Protein AF-A0A2V2GPM1-F1 (afdb_monomer)

Foldseek 3Di:
DADWDWADDPFKIFTGGPDPDCPPVVVHVDDDPDDDPVVVRHDIDTLVQWPAWDWDQDPPRKIWIWTAGVVRDIDIDIQHCDQDPDPHDPCSNVRSVVVVVVRVVSRVPD

pLDDT: mean 78.84, std 17.95, range [39.06, 95.12]

Nearest PDB structures (foldseek):
  7bul-assembly1_A  TM=6.926E-01  e=2.997E-02  Homo sapiens
  3to1-assembly1_A  TM=8.124E-01  e=1.521E-01  Saccharomyces cerevisiae S288C
  3tw1-assembly1_A  TM=7.896E-01  e=2.282E-01  Saccharomyces cerevisiae S288C
  3gyp-assembly1_A  TM=6.032E-01  e=1.918E-01  Saccharomyces cerevisiae
  2xja-assembly3_C  TM=3.716E-01  e=1.460E+00  Mycobacterium tuberculosis H37Rv

Radius of gyration: 15.48 Å; Cα contacts (8 Å, |Δi|>4): 142; chains: 1; bounding box: 33×42×28 Å

Secondary structure (DSSP, 8-state):
---EEEEE-SSEEEEEESS--HIIIII--------STTSSS-EEEEGGGEEEEEEEE-GGG-EEEEEEETTS-EEEEEE-SSSSSSS-STTHHHHHHHHHHHHHHHHH--

Structure (mmCIF, N/CA/C/O backbone):
data_AF-A0A2V2GPM1-F1
#
_entry.id   AF-A0A2V2GPM1-F1
#
loop_
_atom_site.group_PDB
_atom_site.id
_atom_site.type_symbol
_atom_site.label_atom_id
_atom_site.label_alt_id
_atom_site.label_comp_id
_atom_site.label_asym_id
_atom_site.label_entity_id
_atom_site.label_seq_id
_atom_site.pdbx_PDB_ins_code
_atom_site.Cartn_x
_atom_site.Cartn_y
_atom_site.Cartn_z
_atom_site.occupancy
_atom_site.B_iso_or_equiv
_atom_site.auth_seq_id
_atom_site.auth_comp_id
_atom_site.auth_asym_id
_atom_site.auth_atom_id
_atom_site.pdbx_PDB_model_num
ATOM 1 N N . ARG A 1 1 ? 9.652 -10.955 4.378 1.00 67.62 1 ARG A N 1
ATOM 2 C CA . ARG A 1 1 ? 9.779 -9.635 3.712 1.00 67.62 1 ARG A CA 1
ATOM 3 C C . ARG A 1 1 ? 10.039 -9.928 2.250 1.00 67.62 1 ARG A C 1
ATOM 5 O O . ARG A 1 1 ? 11.012 -10.612 1.978 1.00 67.62 1 ARG A O 1
ATOM 12 N N . PHE A 1 2 ? 9.133 -9.524 1.377 1.00 76.38 2 PHE A N 1
ATOM 13 C CA . PHE A 1 2 ? 9.186 -9.767 -0.062 1.00 76.38 2 PHE A CA 1
ATOM 14 C C . PHE A 1 2 ? 8.655 -8.522 -0.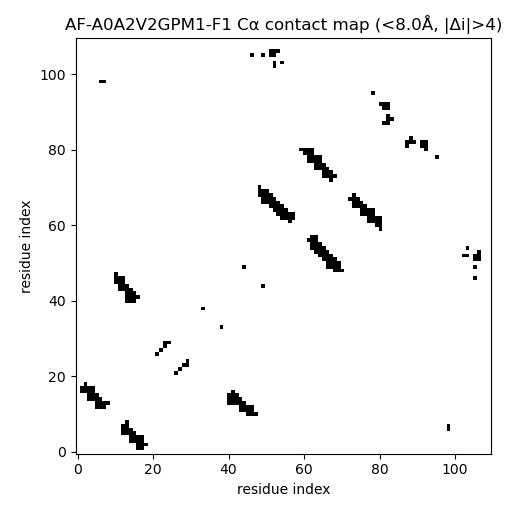770 1.00 76.38 2 PHE A C 1
ATOM 16 O O . PHE A 1 2 ? 8.016 -7.682 -0.128 1.00 76.38 2 PHE A O 1
ATOM 23 N N . ASP A 1 3 ? 8.947 -8.404 -2.058 1.00 80.50 3 ASP A N 1
ATOM 24 C CA . ASP A 1 3 ? 8.536 -7.251 -2.845 1.00 80.50 3 ASP A CA 1
ATOM 25 C C . ASP A 1 3 ? 7.120 -7.441 -3.394 1.00 80.50 3 ASP A C 1
ATOM 27 O O . ASP A 1 3 ? 6.722 -8.530 -3.818 1.00 80.50 3 ASP A O 1
ATOM 31 N N . VAL A 1 4 ? 6.353 -6.355 -3.380 1.00 83.25 4 VAL A N 1
ATOM 32 C CA . VAL A 1 4 ? 4.975 -6.294 -3.872 1.00 83.25 4 VAL A CA 1
ATOM 33 C C . VAL A 1 4 ? 4.803 -5.073 -4.764 1.00 83.25 4 VAL A C 1
ATOM 35 O O . VAL A 1 4 ? 5.388 -4.016 -4.516 1.00 83.25 4 VAL A O 1
ATOM 38 N N . TYR A 1 5 ? 3.961 -5.202 -5.777 1.00 85.06 5 TYR A N 1
ATOM 39 C CA . TYR A 1 5 ? 3.380 -4.079 -6.487 1.00 85.06 5 TYR A CA 1
ATOM 40 C C . TYR A 1 5 ? 2.194 -3.541 -5.694 1.00 85.06 5 TYR A C 1
ATOM 42 O O . TYR A 1 5 ? 1.310 -4.290 -5.279 1.00 85.06 5 TYR A O 1
ATOM 50 N N . ILE A 1 6 ? 2.177 -2.225 -5.497 1.00 88.19 6 ILE A N 1
ATOM 51 C CA . ILE A 1 6 ? 1.085 -1.528 -4.822 1.00 88.19 6 ILE A CA 1
ATOM 52 C C . ILE A 1 6 ? 0.388 -0.624 -5.826 1.00 88.19 6 ILE A C 1
ATOM 54 O O . ILE A 1 6 ? 1.030 0.177 -6.507 1.00 88.19 6 ILE A O 1
ATOM 58 N N . GLY A 1 7 ? -0.933 -0.731 -5.873 1.00 89.12 7 GLY A N 1
ATOM 59 C CA . GLY A 1 7 ? -1.808 0.188 -6.585 1.00 89.12 7 GLY A CA 1
ATOM 60 C C . GLY A 1 7 ? -2.840 0.779 -5.638 1.00 89.12 7 GLY A C 1
ATOM 61 O O . GLY A 1 7 ? -3.186 0.180 -4.622 1.00 89.12 7 GLY A O 1
ATOM 62 N N . ILE A 1 8 ? -3.360 1.953 -5.975 1.00 90.94 8 ILE A N 1
ATOM 63 C CA . ILE A 1 8 ? -4.513 2.522 -5.285 1.00 90.94 8 ILE A CA 1
ATOM 64 C C . ILE A 1 8 ? -5.514 3.027 -6.315 1.00 90.94 8 ILE A C 1
ATOM 66 O O . ILE A 1 8 ? -5.144 3.631 -7.322 1.00 90.94 8 ILE A O 1
ATOM 70 N N . THR A 1 9 ? -6.784 2.748 -6.068 1.00 90.56 9 THR A N 1
ATOM 71 C CA . THR A 1 9 ? -7.910 3.246 -6.858 1.00 90.56 9 THR A CA 1
ATOM 72 C C . THR A 1 9 ? -8.723 4.224 -6.011 1.00 90.56 9 THR A C 1
ATOM 74 O O . THR A 1 9 ? -8.306 4.619 -4.919 1.00 90.56 9 THR A O 1
ATOM 77 N N . LYS A 1 10 ? -9.900 4.627 -6.499 1.00 90.75 10 LYS A N 1
ATOM 78 C CA . LYS A 1 10 ? -10.827 5.447 -5.716 1.00 90.75 10 LYS A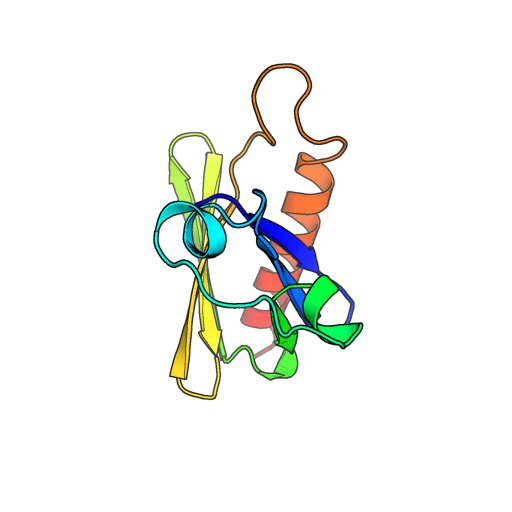 CA 1
ATOM 79 C C . LYS A 1 10 ? -11.224 4.765 -4.400 1.00 90.75 10 LYS A C 1
ATOM 81 O O . LYS A 1 10 ? -11.267 5.451 -3.380 1.00 90.75 10 LYS A O 1
ATOM 86 N N . ASP A 1 11 ? -11.448 3.448 -4.443 1.00 92.00 11 ASP A N 1
ATOM 87 C CA . ASP A 1 11 ? -12.120 2.697 -3.375 1.00 92.00 11 ASP A CA 1
ATOM 88 C C . ASP A 1 11 ? -11.294 1.527 -2.814 1.00 92.00 11 ASP A C 1
ATOM 90 O O . ASP A 1 11 ? -11.650 0.982 -1.772 1.00 92.00 11 ASP A O 1
ATOM 94 N N . TYR A 1 12 ? -10.173 1.158 -3.448 1.00 91.62 12 TYR A N 1
ATOM 95 C CA . TYR A 1 12 ? -9.356 0.001 -3.051 1.00 91.62 12 TYR A CA 1
ATOM 96 C C . TYR A 1 12 ? -7.856 0.294 -3.031 1.00 91.62 12 TYR A C 1
ATOM 98 O O . TYR A 1 12 ? -7.331 0.954 -3.930 1.00 91.62 12 TYR A O 1
ATOM 106 N N . LEU A 1 13 ? -7.165 -0.291 -2.052 1.00 90.88 13 LEU A N 1
ATOM 107 C CA . LEU A 1 13 ? -5.727 -0.546 -2.068 1.00 90.88 13 LEU A CA 1
ATOM 108 C C . LEU A 1 13 ? -5.492 -1.944 -2.652 1.00 90.88 13 LEU A C 1
ATOM 110 O O . LEU A 1 13 ? -6.073 -2.916 -2.181 1.00 90.88 13 LEU A O 1
ATOM 114 N N . ILE A 1 14 ? -4.634 -2.049 -3.659 1.00 89.44 14 ILE A N 1
ATOM 115 C CA . ILE A 1 14 ? -4.316 -3.304 -4.343 1.00 89.44 14 ILE A CA 1
ATOM 116 C C . ILE A 1 14 ? -2.879 -3.682 -4.001 1.00 89.44 14 ILE A C 1
ATOM 118 O O . ILE A 1 14 ? -1.971 -2.858 -4.137 1.00 89.44 14 ILE A O 1
ATOM 122 N N . VAL A 1 15 ? -2.675 -4.924 -3.572 1.00 85.75 15 VAL A N 1
ATOM 123 C CA . VAL A 1 15 ? -1.362 -5.480 -3.240 1.00 85.75 15 VAL A CA 1
ATOM 124 C C . VAL A 1 15 ? -1.158 -6.754 -4.044 1.00 85.75 15 VAL A C 1
ATOM 126 O O . VAL A 1 15 ? -1.827 -7.755 -3.804 1.00 85.75 15 VAL A O 1
ATOM 129 N N . SER A 1 16 ? -0.222 -6.727 -4.985 1.00 82.31 16 SER A N 1
ATOM 130 C CA . SER A 1 16 ? 0.121 -7.879 -5.821 1.00 82.31 16 SER A CA 1
ATOM 131 C C . SER A 1 16 ? 1.579 -8.273 -5.614 1.00 82.31 16 SER A C 1
ATOM 133 O O . SER A 1 16 ? 2.433 -7.421 -5.393 1.00 82.31 16 SER A O 1
ATOM 135 N N . GLU A 1 17 ? 1.889 -9.561 -5.641 1.00 75.69 17 GLU A N 1
ATOM 136 C CA . GLU A 1 17 ? 3.250 -10.058 -5.417 1.00 75.69 17 GLU A CA 1
ATOM 137 C C . GLU A 1 17 ? 4.152 -9.772 -6.635 1.00 75.69 17 GLU A C 1
ATOM 139 O O . GLU A 1 17 ? 3.722 -9.915 -7.777 1.00 75.69 17 GLU A O 1
ATOM 144 N N . CYS A 1 18 ? 5.401 -9.339 -6.403 1.00 70.19 18 CYS A N 1
ATOM 145 C CA . CYS A 1 18 ? 6.321 -8.913 -7.471 1.00 70.19 18 CYS A CA 1
ATOM 146 C C . CYS A 1 18 ? 6.941 -10.085 -8.257 1.00 70.19 18 CYS A C 1
ATOM 148 O O . CYS A 1 18 ? 7.237 -9.959 -9.444 1.00 70.19 18 CYS A O 1
ATOM 150 N N . GLU A 1 19 ? 7.123 -11.245 -7.621 1.00 60.00 19 GLU A N 1
ATOM 151 C CA . GLU A 1 19 ? 7.754 -12.414 -8.241 1.00 60.00 19 GLU A CA 1
ATOM 152 C C . GLU A 1 19 ? 6.758 -13.552 -8.491 1.00 60.00 19 GLU A C 1
ATOM 154 O O . GLU A 1 19 ? 5.831 -13.793 -7.716 1.00 60.00 19 GLU A O 1
ATOM 159 N N . LYS A 1 20 ? 6.989 -14.325 -9.562 1.00 50.28 20 LYS A N 1
ATOM 160 C CA . LYS A 1 20 ? 6.266 -15.577 -9.820 1.00 50.28 20 LYS A CA 1
ATOM 161 C C . LYS A 1 20 ? 6.567 -16.586 -8.705 1.00 50.28 20 LYS A C 1
ATOM 163 O O . LYS A 1 20 ? 7.580 -17.272 -8.749 1.00 50.28 20 LYS A O 1
ATOM 168 N N . ARG A 1 21 ? 5.648 -16.707 -7.743 1.00 57.88 21 ARG A N 1
ATOM 169 C CA . ARG A 1 21 ? 5.255 -17.943 -7.034 1.00 57.88 21 ARG A CA 1
ATOM 170 C C . ARG A 1 21 ? 6.382 -18.956 -6.724 1.00 57.88 21 ARG A C 1
ATOM 172 O O . ARG A 1 21 ? 6.174 -20.155 -6.913 1.00 57.88 21 ARG A O 1
ATOM 179 N N . LYS A 1 22 ? 7.539 -18.525 -6.202 1.00 48.47 22 LYS A N 1
ATOM 180 C CA . LYS A 1 22 ? 8.584 -19.457 -5.723 1.00 48.47 22 LYS A CA 1
ATOM 181 C C . LYS A 1 22 ? 8.070 -20.355 -4.596 1.00 48.47 22 LYS A C 1
ATOM 183 O O . LYS A 1 22 ? 8.286 -21.558 -4.610 1.00 48.47 22 LYS A O 1
ATOM 188 N N . TYR A 1 23 ? 7.278 -19.805 -3.676 1.00 44.66 23 TYR A N 1
ATOM 189 C CA . TYR A 1 23 ? 6.745 -20.560 -2.536 1.00 44.66 23 TYR A CA 1
ATOM 190 C C . TYR A 1 23 ? 5.803 -21.718 -2.933 1.00 44.66 23 TYR A C 1
ATOM 192 O O . TYR A 1 23 ? 5.837 -22.780 -2.322 1.00 44.66 23 TYR A O 1
ATOM 200 N N . LEU A 1 24 ? 4.994 -21.533 -3.981 1.00 45.22 24 LEU A N 1
ATOM 201 C CA . LEU A 1 24 ? 3.958 -22.483 -4.416 1.00 45.22 24 LEU A CA 1
ATOM 202 C C . LEU A 1 24 ? 4.411 -23.502 -5.462 1.00 45.22 24 LEU A C 1
ATOM 204 O O . LEU A 1 24 ? 3.658 -24.427 -5.722 1.00 45.22 24 LEU A O 1
ATOM 208 N N . ASN A 1 25 ? 5.576 -23.313 -6.087 1.00 49.66 25 ASN A N 1
ATOM 209 C CA . ASN A 1 25 ? 6.108 -24.249 -7.081 1.00 49.66 25 ASN A CA 1
ATOM 210 C C . ASN A 1 25 ? 7.426 -24.902 -6.633 1.00 49.66 25 ASN A C 1
ATOM 212 O O . ASN A 1 25 ? 7.646 -26.067 -6.949 1.00 49.66 25 ASN A O 1
ATOM 216 N N . GLU A 1 26 ? 8.296 -24.201 -5.887 1.00 49.78 26 GLU A N 1
ATOM 217 C CA . GLU A 1 26 ? 9.570 -24.781 -5.420 1.00 49.78 26 GLU A CA 1
ATOM 218 C C . GLU A 1 26 ? 9.430 -25.537 -4.090 1.00 49.78 26 GLU A C 1
ATOM 220 O O . GLU A 1 26 ? 10.079 -26.563 -3.917 1.00 49.78 26 GLU A O 1
ATOM 225 N N . PHE A 1 27 ? 8.588 -25.075 -3.154 1.00 49.31 27 PHE A N 1
ATOM 226 C CA . PHE A 1 27 ? 8.508 -25.667 -1.804 1.00 49.31 27 PHE A CA 1
ATOM 227 C C . PHE A 1 27 ? 7.323 -26.616 -1.592 1.00 49.31 27 PHE A C 1
ATOM 229 O O . PHE A 1 27 ? 7.402 -27.514 -0.758 1.00 49.31 27 PHE A O 1
ATOM 236 N N . TYR A 1 28 ? 6.242 -26.451 -2.350 1.00 39.06 28 TYR A N 1
ATOM 237 C CA . TYR A 1 28 ? 5.059 -27.307 -2.298 1.00 39.06 28 TYR A CA 1
ATOM 238 C C . TYR A 1 28 ? 4.634 -27.650 -3.728 1.00 39.06 28 TYR A C 1
ATOM 240 O O . TYR A 1 28 ? 4.446 -26.753 -4.533 1.00 39.06 28 TYR A O 1
ATOM 248 N N . HIS A 1 29 ? 4.493 -28.932 -4.075 1.00 51.44 29 HIS A N 1
ATOM 249 C CA . HIS A 1 29 ? 3.960 -29.364 -5.378 1.00 51.44 29 HIS A CA 1
ATOM 250 C C . HIS A 1 29 ? 2.436 -29.492 -5.300 1.00 51.44 29 HIS A C 1
ATOM 252 O O . HIS A 1 29 ? 1.888 -30.594 -5.297 1.00 51.44 29 HIS A O 1
ATOM 258 N N . VAL A 1 30 ? 1.742 -28.362 -5.162 1.00 46.06 30 VAL A N 1
ATOM 259 C CA . VAL A 1 30 ? 0.276 -28.344 -5.069 1.00 46.06 30 VAL A CA 1
ATOM 260 C C . VAL A 1 30 ? -0.298 -27.897 -6.417 1.00 46.06 30 VAL A C 1
ATOM 262 O O . VAL A 1 30 ? 0.192 -26.913 -6.972 1.00 46.06 30 VAL A O 1
ATOM 265 N N . PRO A 1 31 ? -1.319 -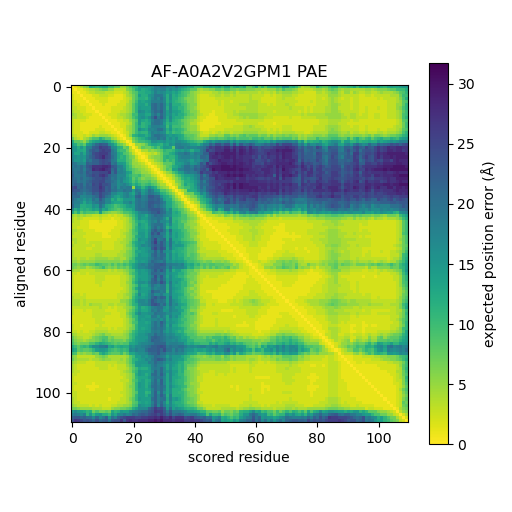28.585 -6.966 1.00 45.62 31 PRO A N 1
ATOM 266 C CA . PRO A 1 31 ? -1.941 -28.193 -8.225 1.00 45.62 31 PRO A CA 1
ATOM 267 C C . PRO A 1 31 ? -2.481 -26.762 -8.160 1.00 45.62 31 PRO A C 1
ATOM 269 O O . PRO A 1 31 ? -3.166 -26.382 -7.209 1.00 45.62 31 PRO A O 1
ATOM 272 N N . ASP A 1 32 ? -2.185 -25.973 -9.188 1.00 50.34 32 ASP A N 1
ATOM 273 C CA . ASP A 1 32 ? -2.654 -24.596 -9.316 1.00 50.34 32 ASP A CA 1
ATOM 274 C C . ASP A 1 32 ? -4.129 -24.576 -9.750 1.00 50.34 32 ASP A C 1
ATOM 276 O O . ASP A 1 32 ? -4.455 -24.721 -10.926 1.00 50.34 32 ASP A O 1
ATOM 280 N N . LEU A 1 33 ? -5.036 -24.461 -8.775 1.00 50.78 33 LEU A N 1
ATOM 281 C CA . LEU A 1 33 ? -6.491 -24.574 -8.966 1.00 50.78 33 LEU A CA 1
ATOM 282 C C . LEU A 1 33 ? -7.203 -23.232 -9.241 1.00 50.78 33 LEU A C 1
ATOM 284 O O . LEU A 1 33 ? -8.429 -23.159 -9.161 1.00 50.78 33 LEU A O 1
ATOM 288 N N . ARG A 1 34 ? -6.467 -22.165 -9.565 1.00 53.84 34 ARG A N 1
ATOM 289 C CA . ARG A 1 34 ? -7.026 -20.810 -9.713 1.00 53.84 34 ARG A CA 1
ATOM 290 C C . ARG A 1 34 ? -7.685 -20.621 -11.081 1.00 53.84 34 ARG A C 1
ATOM 292 O O . ARG A 1 34 ? -7.010 -20.511 -12.102 1.00 53.84 34 ARG A O 1
ATOM 299 N N . ARG A 1 35 ? -9.022 -20.641 -11.102 1.00 43.72 35 ARG A N 1
ATOM 300 C CA . ARG A 1 35 ? -9.898 -20.542 -12.289 1.00 43.72 35 ARG A CA 1
ATOM 301 C C . ARG A 1 35 ? -10.705 -19.235 -12.334 1.00 43.72 35 ARG A C 1
ATOM 303 O O . ARG A 1 35 ? -11.740 -19.217 -12.999 1.00 43.72 35 ARG A O 1
ATOM 310 N N . THR A 1 36 ? -10.296 -18.141 -11.675 1.00 47.03 36 THR A N 1
ATOM 311 C CA . THR A 1 36 ? -11.060 -16.878 -11.768 1.00 47.03 36 THR A CA 1
ATOM 312 C C . THR A 1 36 ? -10.228 -15.595 -11.860 1.00 47.03 36 THR A C 1
ATOM 314 O O . THR A 1 36 ? -9.228 -15.414 -11.179 1.00 47.03 36 THR A O 1
ATOM 317 N N . VAL A 1 37 ? -10.734 -14.653 -12.667 1.00 49.16 37 VAL A N 1
ATOM 318 C CA . VAL A 1 37 ? -10.176 -13.318 -12.991 1.00 49.16 37 VAL A CA 1
ATOM 319 C C . VAL A 1 37 ? -9.914 -12.433 -11.756 1.00 49.16 37 VAL A C 1
ATOM 321 O O . VAL A 1 37 ? -9.159 -11.467 -11.822 1.00 49.16 37 VAL A O 1
ATOM 324 N N . ALA A 1 38 ? -10.526 -12.753 -10.611 1.00 45.41 38 ALA A N 1
ATOM 325 C CA . ALA A 1 38 ? -10.313 -12.050 -9.346 1.00 45.41 38 ALA A CA 1
ATOM 326 C C . ALA A 1 38 ? -8.955 -12.379 -8.693 1.00 45.41 38 ALA A C 1
ATOM 328 O O . ALA A 1 38 ? -8.451 -11.588 -7.900 1.00 45.41 38 ALA A O 1
ATOM 329 N N . GLU A 1 39 ? -8.344 -13.516 -9.037 1.00 48.88 39 GLU A N 1
ATOM 330 C CA . GLU A 1 39 ? -7.093 -14.002 -8.438 1.00 48.88 39 GLU A CA 1
ATOM 331 C C . GLU A 1 39 ? -5.839 -13.409 -9.113 1.00 48.88 39 GLU A C 1
ATOM 333 O O . GLU A 1 39 ? -4.739 -13.517 -8.567 1.00 48.88 39 GLU A O 1
ATOM 338 N N . ASP A 1 40 ? -6.007 -12.742 -10.262 1.00 48.22 40 ASP A N 1
ATOM 339 C CA . ASP A 1 40 ? -4.928 -12.094 -11.024 1.00 48.22 40 ASP A CA 1
ATOM 340 C C . ASP A 1 40 ? -4.605 -10.668 -10.535 1.00 48.22 40 ASP A C 1
ATOM 342 O O . ASP A 1 40 ? -3.529 -10.140 -10.819 1.00 48.22 40 ASP A O 1
ATOM 346 N N . ILE A 1 41 ? -5.508 -10.031 -9.776 1.00 53.28 41 ILE A N 1
ATOM 347 C CA . ILE A 1 41 ? -5.366 -8.629 -9.328 1.00 53.28 41 ILE A CA 1
ATOM 348 C C . ILE A 1 41 ? -4.525 -8.518 -8.035 1.00 53.28 41 ILE A C 1
ATOM 350 O O . ILE A 1 41 ? -4.102 -7.430 -7.647 1.00 53.28 41 ILE A O 1
ATOM 354 N N . GLY A 1 42 ? -4.181 -9.642 -7.401 1.00 63.47 42 GLY A N 1
ATOM 355 C CA . GLY A 1 42 ? -3.598 -9.657 -6.058 1.00 63.47 42 GLY A CA 1
ATOM 356 C C . GLY A 1 42 ? -4.672 -9.480 -4.980 1.00 63.47 42 GLY A C 1
ATOM 357 O O . GLY A 1 42 ? -5.854 -9.715 -5.218 1.00 63.47 42 GLY A O 1
ATOM 358 N N . VAL A 1 43 ? -4.274 -9.086 -3.769 1.00 77.81 43 VAL A N 1
ATOM 359 C CA . VAL A 1 43 ? -5.202 -8.850 -2.655 1.00 77.81 43 VAL A CA 1
ATOM 360 C C . VAL A 1 43 ? -5.711 -7.410 -2.702 1.00 77.81 43 VAL A C 1
ATOM 362 O O . VAL A 1 43 ? -4.931 -6.457 -2.621 1.00 77.81 43 VAL A O 1
ATOM 365 N N . CYS A 1 44 ? -7.029 -7.254 -2.806 1.00 84.81 44 CYS A N 1
ATOM 366 C CA . CYS A 1 44 ? -7.711 -5.963 -2.776 1.00 84.81 44 CYS A CA 1
ATOM 367 C C . CYS A 1 44 ? -8.253 -5.674 -1.373 1.00 84.81 44 CYS A C 1
ATOM 369 O O . CYS A 1 44 ? -9.056 -6.436 -0.841 1.00 84.81 44 CYS A O 1
ATOM 371 N N . PHE A 1 45 ? -7.865 -4.537 -0.802 1.00 87.88 45 PHE A N 1
ATOM 372 C CA . PHE A 1 45 ? -8.351 -4.040 0.480 1.00 87.88 45 PHE A CA 1
ATOM 373 C C . PHE A 1 45 ? -9.259 -2.828 0.242 1.00 87.88 45 PHE A C 1
ATOM 375 O O . PHE A 1 45 ? -8.767 -1.799 -0.237 1.00 87.88 45 PHE A O 1
ATOM 382 N N . PRO A 1 46 ? -10.564 -2.905 0.560 1.00 92.12 46 PRO A N 1
ATOM 383 C CA . PRO A 1 46 ? -11.439 -1.741 0.507 1.00 92.12 46 PRO A CA 1
ATOM 384 C C . PRO A 1 46 ? -10.903 -0.626 1.411 1.00 92.12 46 PRO A C 1
ATOM 386 O O . PRO A 1 46 ? -10.611 -0.850 2.586 1.00 92.12 46 PRO A O 1
ATOM 389 N N . LEU A 1 47 ? -10.802 0.601 0.897 1.00 93.38 47 LEU A N 1
ATOM 390 C CA . LEU A 1 47 ? -10.349 1.746 1.696 1.00 93.38 47 LEU A CA 1
ATOM 391 C C . LEU A 1 47 ? -11.322 2.047 2.843 1.00 93.38 47 LEU A C 1
ATOM 393 O O . LEU A 1 47 ? -10.902 2.498 3.904 1.00 93.38 47 LEU A O 1
ATOM 397 N N . ALA A 1 48 ? -12.608 1.739 2.652 1.00 93.69 48 ALA A N 1
ATOM 398 C CA . ALA A 1 48 ? -13.634 1.845 3.684 1.00 93.69 48 ALA A CA 1
ATOM 399 C C . ALA A 1 48 ? -13.393 0.903 4.878 1.00 93.69 48 ALA A C 1
ATOM 401 O O . ALA A 1 48 ? -13.888 1.183 5.972 1.00 93.69 48 ALA A O 1
ATOM 402 N N . ASP A 1 49 ? -12.627 -0.175 4.699 1.00 93.44 49 ASP A N 1
ATOM 403 C CA . ASP A 1 49 ? -12.316 -1.143 5.754 1.00 93.44 49 ASP A CA 1
ATOM 404 C C . ASP A 1 49 ? -11.034 -0.803 6.516 1.00 93.44 49 ASP A C 1
ATOM 406 O O . ASP A 1 49 ? -10.740 -1.426 7.539 1.00 93.44 49 ASP A O 1
ATOM 410 N N . ILE A 1 50 ? -10.291 0.215 6.074 1.00 92.44 50 ILE A N 1
ATOM 411 C CA . ILE A 1 50 ? -9.114 0.704 6.787 1.00 92.44 50 ILE A CA 1
ATOM 412 C C . ILE A 1 50 ? -9.565 1.417 8.063 1.00 92.44 50 ILE A C 1
ATOM 414 O O . ILE A 1 50 ? -10.270 2.428 8.048 1.00 92.44 50 ILE A O 1
ATOM 418 N N . GLN A 1 51 ? -9.134 0.877 9.200 1.00 93.31 51 GLN A N 1
ATOM 419 C CA . GLN A 1 51 ? -9.340 1.480 10.505 1.00 93.31 51 GLN A CA 1
ATOM 420 C C . GLN A 1 51 ? -8.234 2.482 10.847 1.00 93.31 51 GLN A C 1
ATOM 422 O O . GLN A 1 51 ? -8.510 3.464 11.519 1.00 93.31 51 GLN A O 1
ATOM 427 N N . SER A 1 52 ? -6.993 2.286 10.438 1.00 92.75 52 SER A N 1
ATOM 428 C CA . SER A 1 52 ? -5.951 3.304 10.613 1.00 92.75 52 SER A CA 1
ATOM 429 C C . SER A 1 52 ? -4.794 3.036 9.661 1.00 92.75 52 SER A C 1
ATOM 431 O O . SER A 1 52 ? -4.556 1.887 9.294 1.00 92.75 52 SER A O 1
ATOM 433 N N . CYS A 1 53 ? -4.068 4.086 9.267 1.00 92.94 53 CYS A N 1
ATOM 434 C CA . CYS A 1 53 ? -2.724 3.947 8.696 1.00 92.94 53 CYS A CA 1
ATOM 435 C C . CYS A 1 53 ? -1.770 4.847 9.482 1.00 92.94 53 CYS A C 1
ATOM 437 O O . CYS A 1 53 ? -1.901 6.070 9.492 1.00 92.94 53 CYS A O 1
ATOM 439 N N . GLU A 1 54 ? -0.786 4.236 10.133 1.00 94.06 54 GLU A N 1
ATOM 440 C CA . GLU A 1 54 ? 0.330 4.956 10.735 1.00 94.06 54 GLU A CA 1
ATOM 441 C C . GLU A 1 54 ? 1.452 5.108 9.718 1.00 94.06 54 GLU A C 1
ATOM 443 O O . GLU A 1 54 ? 2.025 4.110 9.281 1.00 94.06 54 GLU A O 1
ATOM 448 N N . ILE A 1 55 ? 1.815 6.348 9.392 1.00 93.31 55 ILE A N 1
ATOM 449 C CA . ILE A 1 55 ? 2.858 6.653 8.409 1.00 93.31 55 ILE A CA 1
ATOM 450 C C . ILE A 1 55 ? 4.070 7.239 9.119 1.00 93.31 55 ILE A C 1
ATOM 452 O O . ILE A 1 55 ? 3.964 8.221 9.851 1.00 93.31 55 ILE A O 1
ATOM 456 N N . LYS A 1 56 ? 5.237 6.626 8.909 1.00 94.00 56 LYS A N 1
ATOM 457 C CA . LYS A 1 56 ? 6.499 7.028 9.542 1.00 94.00 56 LYS A CA 1
ATOM 458 C C . LYS A 1 56 ? 7.613 7.087 8.506 1.00 94.00 56 LYS A C 1
ATOM 460 O O . LYS A 1 56 ? 7.807 6.146 7.733 1.00 94.00 56 LYS A O 1
ATOM 465 N N . ASN A 1 57 ? 8.378 8.176 8.526 1.00 93.12 57 ASN A N 1
ATOM 466 C CA . ASN A 1 57 ? 9.619 8.262 7.764 1.00 93.12 57 ASN A CA 1
ATOM 467 C C . ASN A 1 57 ? 10.606 7.201 8.269 1.00 93.12 57 ASN A C 1
ATOM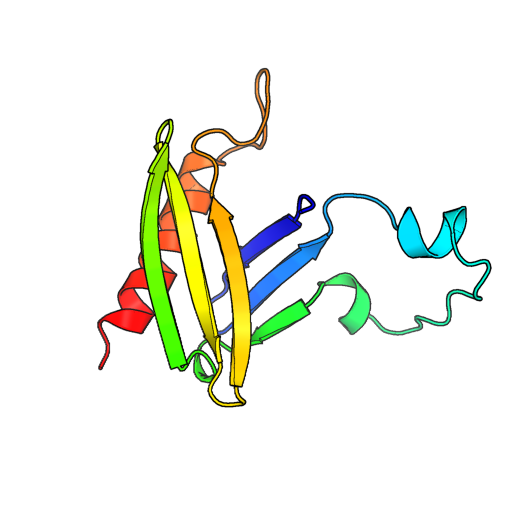 469 O O . ASN A 1 57 ? 10.725 6.959 9.470 1.00 93.12 57 ASN A O 1
ATOM 473 N N . ALA A 1 58 ? 11.302 6.561 7.339 1.00 90.81 58 ALA A N 1
ATOM 474 C CA . ALA A 1 58 ? 12.319 5.557 7.598 1.00 90.81 58 ALA A CA 1
ATOM 475 C C . ALA A 1 58 ? 13.672 6.007 7.028 1.00 90.81 58 ALA A C 1
ATOM 477 O O . ALA A 1 58 ? 13.805 7.069 6.411 1.00 90.81 58 ALA A O 1
ATOM 478 N N . ILE A 1 59 ? 14.701 5.188 7.243 1.00 89.88 59 ILE A N 1
ATOM 479 C CA . ILE A 1 59 ? 16.055 5.479 6.769 1.00 89.88 59 ILE A CA 1
ATOM 480 C C . ILE A 1 59 ? 16.100 5.651 5.243 1.00 89.88 59 ILE A C 1
ATOM 482 O O . ILE A 1 59 ? 15.314 5.059 4.500 1.00 89.88 59 ILE A O 1
ATOM 486 N N . MET A 1 60 ? 17.039 6.477 4.774 1.00 87.69 60 MET A N 1
ATOM 487 C CA . MET A 1 60 ? 17.290 6.723 3.345 1.00 87.69 60 MET A CA 1
ATOM 488 C C . MET A 1 60 ? 16.062 7.227 2.555 1.00 87.69 60 MET A C 1
ATOM 490 O O . MET A 1 60 ? 15.970 7.050 1.339 1.00 87.69 60 MET A O 1
ATOM 494 N N . GLY A 1 61 ? 15.119 7.886 3.240 1.00 88.88 61 GLY A N 1
ATOM 495 C CA . GLY A 1 61 ? 13.910 8.460 2.645 1.00 88.88 61 GLY A CA 1
ATOM 496 C C . GLY A 1 61 ? 12.845 7.434 2.249 1.00 88.88 61 GLY A C 1
ATOM 497 O O . GLY A 1 61 ? 11.939 7.759 1.481 1.00 88.88 61 GLY A O 1
ATOM 498 N N . ALA A 1 62 ? 12.944 6.198 2.744 1.00 92.31 62 ALA A N 1
ATOM 499 C CA . ALA A 1 62 ? 11.825 5.267 2.707 1.00 92.31 62 ALA A CA 1
ATOM 500 C C . ALA A 1 62 ? 10.700 5.740 3.646 1.00 92.31 62 ALA A C 1
ATOM 502 O O . ALA A 1 62 ? 10.931 6.513 4.573 1.00 92.31 62 ALA A O 1
ATOM 503 N N . VAL A 1 63 ? 9.478 5.268 3.413 1.00 95.12 63 VAL A N 1
ATOM 504 C CA . VAL A 1 63 ? 8.319 5.525 4.282 1.00 95.12 63 VAL A CA 1
ATOM 505 C C . VAL A 1 63 ? 7.693 4.191 4.655 1.00 95.12 63 VAL A C 1
ATOM 507 O O . VAL A 1 63 ? 7.450 3.367 3.780 1.00 95.12 63 VAL A O 1
ATOM 510 N N . ASN A 1 64 ? 7.434 3.964 5.937 1.00 94.44 64 ASN A N 1
ATOM 511 C CA . ASN A 1 64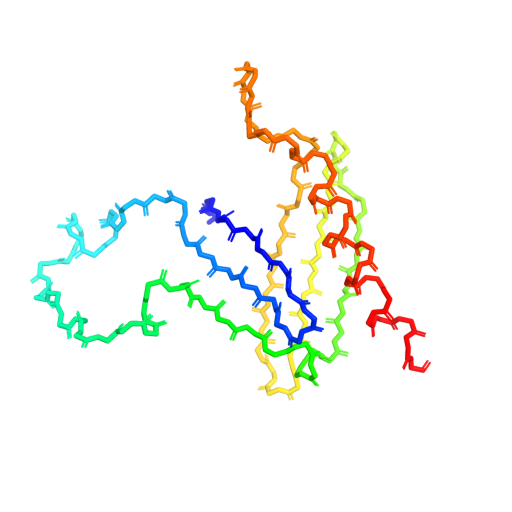 ? 6.672 2.808 6.398 1.00 94.44 64 ASN A CA 1
ATOM 512 C C . ASN A 1 64 ? 5.209 3.233 6.612 1.00 94.44 64 ASN A C 1
ATOM 514 O O . ASN A 1 64 ? 4.986 4.246 7.272 1.00 94.44 64 ASN A O 1
ATOM 518 N N . CYS A 1 65 ? 4.238 2.465 6.105 1.00 93.94 65 CYS A N 1
ATOM 519 C CA . CYS A 1 65 ? 2.837 2.539 6.550 1.00 93.94 65 CYS A CA 1
ATOM 520 C C . CYS A 1 65 ? 2.458 1.222 7.233 1.00 93.94 65 CYS A C 1
ATOM 522 O O . CYS A 1 65 ? 2.702 0.137 6.697 1.00 93.94 65 CYS A O 1
ATOM 524 N N . SER A 1 66 ? 1.850 1.331 8.406 1.00 94.00 66 SER A N 1
ATOM 525 C CA . SER A 1 66 ? 1.193 0.227 9.101 1.00 94.00 66 SER A CA 1
ATOM 526 C C . SER A 1 66 ? -0.314 0.437 9.005 1.00 94.00 66 SER A C 1
ATOM 528 O O . SER A 1 66 ? -0.807 1.429 9.531 1.00 94.00 66 SER A O 1
ATOM 530 N N . ILE A 1 67 ? -1.024 -0.465 8.333 1.00 92.62 67 ILE A N 1
ATOM 531 C CA . ILE A 1 67 ? -2.470 -0.405 8.105 1.00 92.62 67 ILE A CA 1
ATOM 532 C C . ILE A 1 67 ? -3.153 -1.420 9.014 1.00 92.62 67 ILE A C 1
ATOM 534 O O . ILE A 1 67 ? -2.859 -2.612 8.928 1.00 92.62 67 ILE A O 1
ATOM 538 N N . THR A 1 68 ? -4.097 -0.956 9.823 1.00 92.62 68 THR A N 1
ATOM 539 C CA . THR A 1 68 ? -5.009 -1.815 10.586 1.00 92.62 68 THR A CA 1
ATOM 540 C C . THR A 1 68 ? -6.385 -1.757 9.941 1.00 92.62 68 THR A C 1
ATOM 542 O O . THR A 1 68 ? -6.891 -0.674 9.640 1.00 92.62 68 THR A O 1
ATOM 545 N N . LEU A 1 69 ? -6.993 -2.915 9.711 1.00 90.94 69 LEU A N 1
ATOM 546 C CA . LEU A 1 69 ? -8.338 -3.061 9.165 1.00 90.94 69 LEU A CA 1
ATOM 547 C C . LEU A 1 69 ? -9.358 -3.208 10.297 1.00 90.94 69 LEU A C 1
ATOM 549 O O . LEU A 1 69 ? -9.038 -3.707 11.373 1.00 90.94 69 LEU A O 1
ATOM 553 N N . LYS A 1 70 ? -10.615 -2.838 10.036 1.00 92.62 70 LYS A N 1
ATOM 554 C CA . LYS A 1 70 ? -11.716 -2.927 11.016 1.00 92.62 70 LYS A CA 1
ATOM 555 C C . LYS A 1 70 ? -11.953 -4.341 11.553 1.00 92.62 70 LYS A C 1
ATOM 557 O O . LYS A 1 70 ? -12.428 -4.495 12.671 1.00 92.62 70 LYS A O 1
ATOM 562 N N . ASN A 1 71 ? -11.627 -5.367 10.768 1.00 88.25 71 ASN A N 1
ATOM 563 C CA . ASN A 1 71 ? -11.739 -6.771 11.168 1.00 88.25 71 ASN A CA 1
ATOM 564 C C . ASN A 1 71 ? -10.533 -7.277 11.991 1.00 88.25 71 ASN A C 1
ATOM 566 O O . ASN A 1 71 ? -10.426 -8.476 12.230 1.00 88.25 71 ASN A O 1
ATOM 570 N N . GLY A 1 72 ? -9.608 -6.393 12.382 1.00 88.62 72 GLY A N 1
ATOM 571 C CA . GLY A 1 72 ? -8.383 -6.741 13.105 1.00 88.62 72 GLY A CA 1
ATOM 572 C C . GLY A 1 72 ? -7.220 -7.190 12.213 1.00 88.62 72 GLY A C 1
ATOM 573 O O . GLY A 1 72 ? -6.126 -7.426 12.722 1.00 88.62 72 GLY A O 1
ATOM 574 N N . GLY A 1 73 ? -7.415 -7.288 10.893 1.00 88.38 73 GLY A N 1
ATOM 575 C CA . GLY A 1 73 ? -6.336 -7.559 9.944 1.00 88.38 73 GLY A CA 1
ATOM 576 C C . GLY A 1 73 ? -5.269 -6.460 9.950 1.00 88.38 73 GLY A C 1
ATOM 577 O O . GLY A 1 73 ? -5.565 -5.291 10.199 1.00 88.38 73 GLY A O 1
ATOM 578 N N . PHE A 1 74 ? -4.021 -6.826 9.657 1.00 90.88 74 PHE A N 1
ATOM 579 C CA . PHE A 1 74 ? -2.887 -5.907 9.725 1.00 90.88 74 PHE A CA 1
ATOM 580 C C . PHE A 1 74 ? -1.932 -6.082 8.543 1.00 90.88 74 PHE A C 1
ATOM 582 O O . PHE A 1 74 ? -1.532 -7.200 8.216 1.00 90.88 74 PHE A O 1
ATOM 589 N N . LEU A 1 75 ? -1.524 -4.966 7.935 1.00 88.94 75 LEU A N 1
ATOM 590 C CA . LEU A 1 75 ? -0.575 -4.922 6.826 1.00 88.94 75 LEU A CA 1
ATOM 591 C C . LEU A 1 75 ? 0.536 -3.910 7.115 1.00 88.94 75 LEU A C 1
ATOM 593 O O . LEU A 1 75 ? 0.274 -2.761 7.460 1.00 88.94 75 LEU A O 1
ATOM 597 N N . LYS A 1 76 ? 1.793 -4.309 6.906 1.00 91.50 76 LYS A N 1
ATOM 598 C CA . LYS A 1 76 ? 2.952 -3.418 7.028 1.00 91.50 76 LYS A CA 1
ATOM 599 C C . LYS A 1 76 ? 3.646 -3.263 5.682 1.00 91.50 76 LYS A C 1
ATOM 601 O O . LYS A 1 76 ? 4.235 -4.214 5.174 1.00 91.50 76 LYS A O 1
ATOM 606 N N . LEU A 1 77 ? 3.608 -2.050 5.143 1.00 91.62 77 LEU A N 1
ATOM 607 C CA . LEU A 1 77 ? 4.201 -1.685 3.861 1.00 91.62 77 LEU A CA 1
ATOM 608 C C . LEU A 1 77 ? 5.410 -0.777 4.062 1.00 91.62 77 LEU A C 1
ATOM 610 O O . LEU A 1 77 ? 5.416 0.103 4.924 1.00 91.62 77 LEU A O 1
ATOM 614 N N . GLN A 1 78 ? 6.421 -0.963 3.218 1.00 92.69 78 GLN A N 1
ATOM 615 C CA . GLN A 1 78 ? 7.525 -0.025 3.081 1.00 92.69 78 GLN A CA 1
ATOM 616 C C . GLN A 1 78 ? 7.565 0.498 1.649 1.00 92.69 78 GLN A C 1
ATOM 618 O O . GLN A 1 78 ? 7.705 -0.269 0.705 1.00 92.69 78 GLN A O 1
ATOM 623 N N . PHE A 1 79 ? 7.495 1.817 1.512 1.00 93.00 79 PHE A N 1
ATOM 624 C CA . PHE A 1 79 ? 7.613 2.545 0.260 1.00 93.00 79 PHE A CA 1
ATOM 625 C C . PHE A 1 79 ? 9.053 3.044 0.091 1.00 93.00 79 PHE A C 1
ATOM 627 O O . PHE A 1 79 ? 9.408 4.094 0.654 1.00 93.00 79 PHE A O 1
ATOM 634 N N . PRO A 1 80 ? 9.908 2.331 -0.662 1.00 91.94 80 PRO A N 1
ATOM 635 C CA . PRO A 1 80 ? 11.289 2.747 -0.866 1.00 91.94 80 PRO A CA 1
ATOM 636 C C . PRO A 1 80 ? 11.347 4.072 -1.632 1.00 91.94 80 PRO A C 1
ATOM 638 O O . PRO A 1 80 ? 10.512 4.341 -2.496 1.00 91.94 80 PRO A O 1
ATOM 641 N N . LYS A 1 81 ? 12.356 4.908 -1.354 1.00 91.81 81 LYS 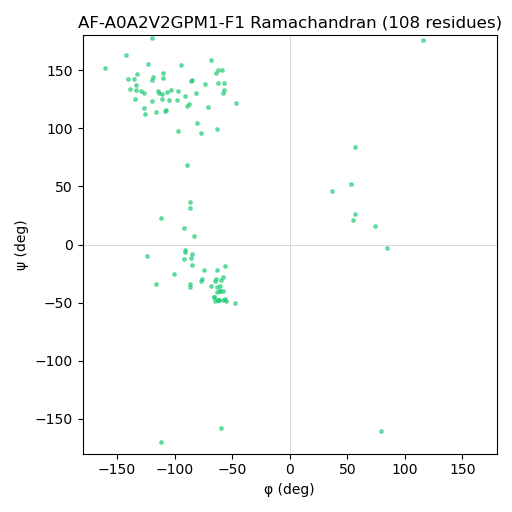A N 1
ATOM 642 C CA . LYS A 1 81 ? 12.556 6.178 -2.081 1.00 91.81 81 LYS A CA 1
ATOM 643 C C . LYS A 1 81 ? 12.769 5.962 -3.587 1.00 91.81 81 LYS A C 1
ATOM 645 O O . LYS A 1 81 ? 12.418 6.820 -4.386 1.00 91.81 81 LYS A O 1
ATOM 650 N N . ARG A 1 82 ? 13.360 4.827 -3.968 1.00 88.81 82 ARG A N 1
ATOM 651 C CA . ARG A 1 82 ? 13.690 4.456 -5.351 1.00 88.81 82 ARG A CA 1
ATOM 652 C C . ARG A 1 82 ? 12.969 3.163 -5.728 1.00 88.81 82 ARG A C 1
ATOM 654 O O . ARG A 1 82 ? 12.910 2.255 -4.907 1.00 88.81 82 ARG A O 1
ATOM 661 N N . GLY A 1 83 ? 12.487 3.067 -6.963 1.00 83.88 83 GLY A N 1
ATOM 662 C CA . GLY A 1 83 ? 11.782 1.892 -7.493 1.00 83.88 83 GLY A CA 1
ATOM 663 C C . GLY A 1 83 ? 12.707 0.825 -8.085 1.00 83.88 83 GLY A C 1
ATOM 664 O O . GLY A 1 83 ? 12.392 0.275 -9.133 1.00 83.88 83 GLY A O 1
ATOM 665 N N . GLY A 1 84 ? 13.883 0.602 -7.489 1.00 80.69 84 GLY A N 1
ATOM 666 C CA . GLY A 1 84 ? 14.926 -0.295 -8.010 1.00 80.69 84 GLY A CA 1
ATOM 667 C C . GLY A 1 84 ? 16.236 0.412 -8.389 1.00 80.69 84 GLY A C 1
ATOM 668 O O . GLY A 1 84 ? 16.356 1.639 -8.298 1.00 80.69 84 GLY A O 1
ATOM 669 N N . LEU A 1 85 ? 17.243 -0.376 -8.781 1.00 74.00 85 LEU A N 1
ATOM 670 C CA . LEU A 1 85 ? 18.557 0.098 -9.238 1.00 74.00 85 LEU A CA 1
ATOM 671 C C . LEU A 1 85 ? 18.520 0.441 -10.742 1.00 74.00 85 LEU A C 1
ATOM 673 O O . LEU A 1 85 ? 17.888 -0.272 -11.505 1.00 74.00 85 LEU A O 1
ATOM 677 N N . GLY A 1 86 ? 19.204 1.520 -11.158 1.00 63.16 86 GLY A N 1
ATOM 678 C CA . GLY A 1 86 ? 19.483 1.857 -12.570 1.00 63.16 86 GLY A CA 1
ATOM 679 C C . GLY A 1 86 ? 18.265 1.992 -13.501 1.00 63.16 86 GLY A C 1
ATOM 680 O O . GLY A 1 86 ? 17.962 1.065 -14.236 1.00 63.16 86 GLY A O 1
ATOM 681 N N . LYS A 1 87 ? 17.612 3.168 -13.539 1.00 64.69 87 LYS A N 1
ATOM 682 C CA . LYS A 1 87 ? 16.332 3.385 -14.261 1.00 64.69 87 LYS A CA 1
ATOM 683 C C . LYS A 1 87 ? 15.258 2.363 -13.842 1.00 64.69 87 LYS A C 1
ATOM 685 O O . LYS A 1 87 ? 14.684 1.693 -14.692 1.00 64.69 87 LYS A O 1
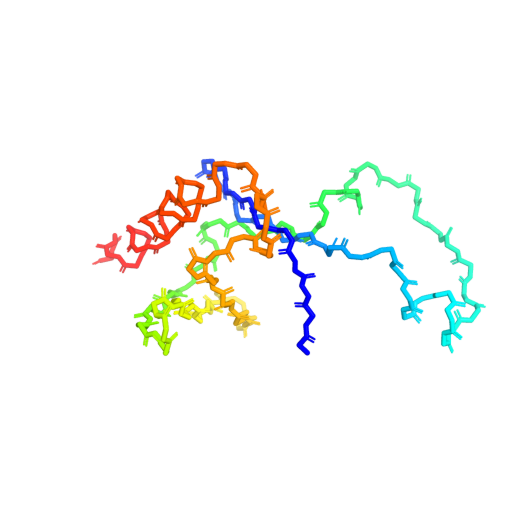ATOM 690 N N . GLY A 1 88 ? 15.027 2.246 -12.528 1.00 75.56 88 GLY A N 1
ATOM 691 C CA . GLY A 1 88 ? 14.001 1.372 -11.942 1.00 75.56 88 GLY A CA 1
ATOM 692 C C . GLY A 1 88 ? 12.572 1.701 -12.403 1.00 75.56 88 GLY A C 1
ATOM 693 O O . GLY A 1 88 ? 12.367 2.334 -13.434 1.00 75.56 88 GLY A O 1
ATOM 694 N N . MET A 1 89 ? 11.563 1.299 -11.627 1.00 83.50 89 MET A N 1
ATOM 695 C CA . MET A 1 89 ? 10.151 1.439 -12.005 1.00 83.50 89 MET A CA 1
ATOM 696 C C . MET A 1 89 ? 9.824 2.850 -12.554 1.00 83.50 89 MET A C 1
ATOM 698 O O . MET A 1 89 ? 10.034 3.852 -11.856 1.00 83.50 89 MET A O 1
ATOM 702 N N . PRO A 1 90 ? 9.304 2.957 -13.793 1.00 85.75 90 PRO A N 1
ATOM 703 C CA . PRO A 1 90 ? 8.917 4.237 -14.372 1.00 85.75 90 PRO A CA 1
ATOM 704 C C . PRO A 1 90 ? 7.895 4.955 -13.493 1.00 85.75 90 PRO A C 1
ATOM 706 O O . PRO A 1 90 ? 6.976 4.330 -12.967 1.00 85.75 90 PRO A O 1
ATOM 709 N N . ARG A 1 91 ? 8.052 6.277 -13.339 1.00 90.06 91 ARG A N 1
ATOM 710 C CA . ARG A 1 91 ? 7.157 7.128 -12.529 1.00 90.06 91 ARG A CA 1
ATOM 711 C C . ARG A 1 91 ? 6.989 6.672 -11.067 1.00 90.06 91 ARG A C 1
ATOM 713 O O . ARG A 1 91 ? 6.047 7.096 -10.405 1.00 90.06 91 ARG A O 1
ATOM 720 N N . HIS A 1 92 ? 7.927 5.877 -10.533 1.00 91.06 92 HIS A N 1
ATOM 721 C CA . HIS A 1 92 ? 7.901 5.379 -9.148 1.00 91.06 92 HIS A CA 1
ATOM 722 C C . HIS A 1 92 ? 7.600 6.469 -8.122 1.00 91.06 92 HIS A C 1
ATOM 724 O O . HIS A 1 92 ? 6.713 6.298 -7.295 1.00 91.06 92 HIS A O 1
ATOM 730 N N . THR A 1 93 ? 8.325 7.590 -8.185 1.00 92.06 93 THR A N 1
ATOM 731 C CA . THR A 1 93 ? 8.167 8.700 -7.236 1.00 92.06 93 THR A CA 1
ATOM 732 C C . THR A 1 93 ? 6.741 9.241 -7.242 1.00 92.06 93 THR A C 1
ATOM 734 O O . THR A 1 93 ? 6.135 9.339 -6.182 1.00 92.06 93 THR A O 1
ATOM 737 N N . GLU A 1 94 ? 6.182 9.495 -8.428 1.00 93.69 94 GLU A N 1
ATOM 738 C CA . GLU A 1 94 ? 4.823 10.022 -8.581 1.00 93.69 94 GLU A CA 1
ATOM 739 C C . GLU A 1 94 ? 3.777 9.053 -8.014 1.00 93.69 94 GLU A C 1
ATOM 741 O O . GLU A 1 94 ? 2.905 9.453 -7.244 1.00 93.69 94 GLU A O 1
ATOM 746 N N . TYR A 1 95 ? 3.863 7.766 -8.366 1.00 93.56 95 TYR A N 1
ATOM 747 C CA . TYR A 1 95 ? 2.912 6.767 -7.877 1.00 93.56 95 TYR A CA 1
ATOM 748 C C . TYR A 1 95 ? 3.019 6.570 -6.371 1.00 93.56 95 TYR A C 1
ATOM 750 O O . TYR A 1 95 ? 2.007 6.566 -5.672 1.00 93.56 95 TYR A O 1
ATOM 758 N N . ARG A 1 96 ? 4.249 6.459 -5.864 1.00 93.75 96 ARG A N 1
ATOM 759 C CA . ARG A 1 96 ? 4.529 6.350 -4.436 1.00 93.75 96 ARG A CA 1
ATOM 760 C C . ARG A 1 96 ? 3.911 7.511 -3.664 1.00 93.75 96 ARG A C 1
ATOM 762 O O . ARG A 1 96 ? 3.275 7.276 -2.642 1.00 93.75 96 ARG A O 1
ATOM 769 N N . GLU A 1 97 ? 4.110 8.741 -4.125 1.00 94.31 97 GLU A N 1
ATOM 770 C CA . GLU A 1 97 ? 3.608 9.938 -3.445 1.00 94.31 97 GLU A CA 1
ATOM 771 C C . GLU A 1 97 ? 2.082 9.987 -3.443 1.00 94.31 97 GLU A C 1
ATOM 773 O O . GLU A 1 97 ? 1.501 10.159 -2.375 1.00 94.31 97 GLU A O 1
ATOM 778 N N . LYS A 1 98 ? 1.430 9.701 -4.577 1.00 94.75 98 LYS A N 1
ATOM 779 C CA . LYS A 1 98 ? -0.040 9.641 -4.664 1.00 94.75 98 LYS A CA 1
ATOM 780 C C . LYS A 1 98 ? -0.650 8.578 -3.751 1.00 94.75 98 LYS A C 1
ATOM 782 O O . LYS A 1 98 ? -1.685 8.817 -3.130 1.00 94.75 98 LYS A O 1
ATOM 787 N N . ILE A 1 99 ? -0.021 7.404 -3.652 1.00 94.62 99 ILE A N 1
ATOM 788 C CA . ILE A 1 99 ? -0.476 6.341 -2.745 1.00 94.62 99 ILE A CA 1
ATOM 789 C C . ILE A 1 99 ? -0.353 6.803 -1.291 1.00 94.62 99 ILE A C 1
ATOM 791 O O . ILE A 1 99 ? -1.310 6.682 -0.528 1.00 94.62 99 ILE A O 1
ATOM 795 N N . ILE A 1 100 ? 0.802 7.356 -0.909 1.00 93.94 100 ILE A N 1
ATOM 796 C CA . ILE A 1 100 ? 1.037 7.843 0.455 1.00 93.94 100 ILE A CA 1
ATOM 797 C C . ILE A 1 100 ? 0.054 8.966 0.803 1.00 93.94 100 ILE A C 1
ATOM 799 O O . ILE A 1 100 ? -0.583 8.893 1.848 1.00 93.94 100 ILE A O 1
ATOM 803 N N . GLU A 1 101 ? -0.120 9.960 -0.068 1.00 94.12 101 GLU A N 1
ATOM 804 C CA . GLU A 1 101 ? -1.053 11.077 0.124 1.00 94.12 101 GLU A CA 1
ATOM 805 C C . GLU A 1 101 ? -2.484 10.581 0.355 1.00 94.12 101 GLU A C 1
ATOM 807 O O . GLU A 1 101 ? -3.142 10.982 1.317 1.00 94.12 101 GLU A O 1
ATOM 812 N N . LYS A 1 102 ? -2.949 9.638 -0.472 1.00 93.31 102 LYS A N 1
ATOM 813 C CA . LYS A 1 102 ? -4.282 9.055 -0.323 1.00 93.31 102 LYS A CA 1
ATOM 814 C C . LYS A 1 102 ? -4.435 8.305 1.004 1.00 93.31 102 LYS A C 1
ATOM 816 O O . LYS A 1 102 ? -5.473 8.441 1.647 1.00 93.31 102 LYS A O 1
ATOM 821 N N . LEU A 1 103 ? -3.421 7.553 1.437 1.00 91.31 103 LEU A N 1
ATOM 822 C CA . LEU A 1 103 ? -3.437 6.856 2.730 1.00 91.31 103 LEU A CA 1
ATOM 823 C C . LEU A 1 103 ? -3.387 7.830 3.924 1.00 91.31 103 LEU A C 1
ATOM 825 O O . LEU A 1 103 ? -4.063 7.587 4.922 1.00 91.31 103 LEU A O 1
ATOM 829 N N . ILE A 1 104 ? -2.657 8.949 3.818 1.00 90.81 104 ILE A N 1
ATOM 830 C CA . ILE A 1 104 ? -2.668 10.032 4.821 1.00 90.81 104 ILE A CA 1
ATOM 831 C C . ILE A 1 104 ? -4.072 10.634 4.931 1.00 90.81 104 ILE A C 1
ATOM 833 O O . ILE A 1 104 ? -4.591 10.781 6.038 1.00 90.81 104 ILE A O 1
ATOM 837 N N . ALA A 1 105 ? -4.707 10.947 3.798 1.00 90.00 105 ALA A N 1
ATOM 838 C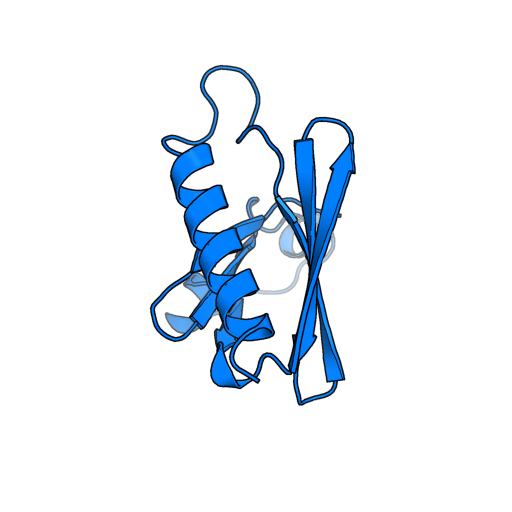 CA . ALA A 1 105 ? -6.034 11.557 3.772 1.00 90.00 105 ALA A CA 1
ATOM 839 C C . ALA A 1 105 ? -7.101 10.672 4.442 1.00 90.00 105 ALA A C 1
ATOM 841 O O . ALA A 1 105 ? -7.978 11.184 5.136 1.00 90.00 105 ALA A O 1
ATOM 842 N N . LEU A 1 106 ? -6.999 9.345 4.298 1.00 83.94 106 LEU A N 1
ATOM 843 C CA . LEU A 1 106 ? -7.874 8.395 4.999 1.00 83.94 106 LEU A CA 1
ATOM 844 C C . LEU A 1 106 ? -7.684 8.422 6.519 1.00 83.94 106 LEU A C 1
ATOM 846 O O . LEU A 1 106 ? -8.639 8.189 7.254 1.00 83.94 106 LEU A O 1
ATOM 850 N N . ASN A 1 107 ? -6.472 8.714 6.994 1.00 71.75 107 ASN A N 1
ATOM 851 C CA . ASN A 1 107 ? -6.183 8.803 8.422 1.00 71.75 107 ASN A CA 1
ATOM 852 C C . ASN A 1 107 ? -6.685 10.123 9.040 1.00 71.75 107 ASN A C 1
ATOM 854 O O . ASN A 1 107 ? -7.067 10.136 10.204 1.00 71.75 107 ASN A O 1
ATOM 858 N N . GLY A 1 108 ? -6.698 11.215 8.263 1.00 58.06 108 GLY A N 1
ATOM 859 C CA . GLY A 1 108 ? -7.154 12.546 8.693 1.00 58.06 108 GLY A CA 1
ATOM 860 C C . GLY A 1 108 ? -8.639 12.858 8.457 1.00 58.06 108 GLY A C 1
ATOM 861 O O . GLY A 1 108 ? -9.095 13.915 8.871 1.00 58.06 108 GLY A O 1
ATOM 862 N N . SER A 1 109 ? -9.399 11.972 7.804 1.00 51.03 109 SER A N 1
ATOM 863 C CA . SER A 1 109 ? -10.848 12.146 7.563 1.00 51.03 109 SER A CA 1
ATOM 864 C C . SER A 1 109 ? -11.719 11.627 8.721 1.00 51.03 109 SER A C 1
ATOM 866 O O . SER A 1 109 ? -12.814 11.115 8.488 1.00 51.03 109 SER A O 1
ATOM 868 N N . ARG A 1 110 ? -11.213 11.697 9.956 1.00 41.62 110 ARG A N 1
ATOM 869 C CA . ARG A 1 110 ? -11.916 11.289 11.178 1.00 41.62 110 ARG A CA 1
ATOM 870 C C . ARG A 1 110 ? -12.133 12.455 12.114 1.00 41.62 110 ARG A C 1
ATOM 872 O O . ARG A 1 110 ? -11.145 13.181 12.350 1.00 41.62 110 ARG A O 1
#

Mean predicted aligned error: 9.13 Å

Solvent-accessible surface area (backbone atoms only — not comparable to full-atom values): 6726 Å² total; per-residue (Å²): 141,82,65,61,46,76,50,68,60,100,57,34,40,31,43,23,75,65,65,86,58,56,69,55,62,76,76,36,93,58,84,87,81,84,85,54,84,70,71,76,62,37,53,73,42,53,54,87,45,54,6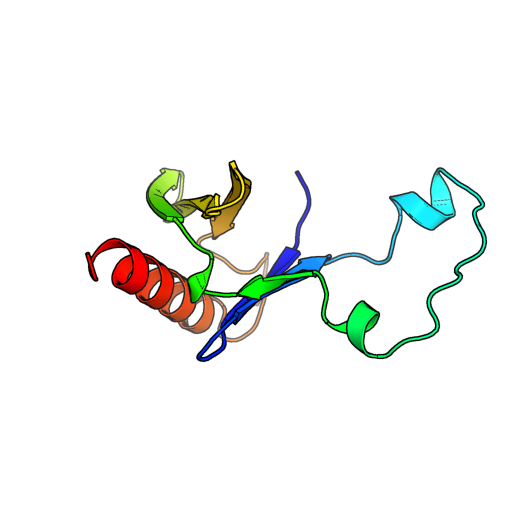4,41,51,52,76,43,84,44,78,90,64,19,35,36,38,41,36,35,31,71,88,72,48,76,47,80,47,73,50,62,60,58,52,60,77,86,87,35,49,83,65,36,62,62,54,53,50,54,48,50,52,54,48,50,51,66,52,68,74,114

Sequence (110 aa):
RFDVYIGITKDYLIVSECEKRKYLNEFYHVPDLRRTVAEDIGVCFPLADIQSCEIKNAIMGAVNCSITLKNGGFLKLQFPKRGGLGKGMPRHTEYREKIIEKLIALNGSR